Protein AF-A0A448X1C9-F1 (afdb_monomer_lite)

Foldseek 3Di:
DDPPPVPPCVLVVVVVVVCVVCVVVVDDPVVVVVVVVVSVCVNPVVCVVVVVVVVLVVVQVVCVVVVHHDPDSVVVVVVVVDPDDDDDDPPD

InterPro domains:
  IPR006544 P-type ATPase, subfamily V [PTHR45630] (14-92)
  IPR023298 P-type ATPase, transmembrane domain superfamily [SSF81665] (13-80)

pLDDT: mean 80.15, std 14.18, range [35.53, 94.19]

Radius of gyration: 22.38 Å; chains: 1; bounding box: 39×29×62 Å

Organism: NCBI:txid117903

Secondary structure (DSSP, 8-state):
-------TTHHHHHHHHHHHHHHHHT--HHHHHHHHHHHHHHHS-THHHHHHHHHHHHHHHHHHHTT---SSTHHHHHHTT-S--PPPSS--

Sequence (92 aa):
MIQIQPSESQPFVLFLAVVVIDGNHGYSISIMIKKSLDVLTIVIPPALPAVMTTSLFLAQIRLRRHGIFCINPSAINLAGTLDTVVFDKVST

Structure (mmCIF, N/CA/C/O backbone):
data_AF-A0A448X1C9-F1
#
_entry.id   AF-A0A448X1C9-F1
#
loop_
_atom_site.group_PDB
_atom_site.id
_atom_site.type_symbol
_atom_site.label_atom_id
_atom_site.label_alt_id
_atom_site.label_comp_id
_atom_site.label_asym_id
_atom_site.label_entity_id
_atom_site.label_seq_id
_atom_site.pdbx_PDB_ins_code
_atom_site.Cartn_x
_atom_site.Cartn_y
_atom_site.Cartn_z
_atom_site.occupancy
_atom_site.B_iso_or_equiv
_atom_site.auth_seq_id
_atom_site.auth_comp_id
_atom_site.auth_asym_id
_atom_site.auth_atom_id
_atom_site.pdbx_PDB_model_num
ATOM 1 N N . MET A 1 1 ? -17.588 -14.477 -25.111 1.00 37.28 1 MET A N 1
ATOM 2 C CA . MET A 1 1 ? -17.097 -13.949 -23.820 1.00 37.28 1 MET A CA 1
ATOM 3 C C . MET A 1 1 ? -15.614 -14.285 -23.713 1.00 37.28 1 MET A C 1
ATOM 5 O O . MET A 1 1 ? -15.256 -15.300 -23.135 1.00 37.28 1 MET A O 1
ATOM 9 N N . ILE A 1 2 ? -14.767 -13.511 -24.398 1.00 35.53 2 ILE A N 1
ATOM 10 C CA . ILE A 1 2 ? -13.318 -13.745 -24.448 1.00 35.53 2 ILE A CA 1
ATOM 11 C C . ILE A 1 2 ? -12.716 -13.081 -23.209 1.00 35.53 2 ILE A C 1
ATOM 13 O O . ILE A 1 2 ? -12.631 -11.860 -23.129 1.00 35.53 2 ILE A O 1
ATOM 17 N N . GLN A 1 3 ? -12.358 -13.899 -22.225 1.00 39.38 3 GLN A N 1
ATOM 18 C CA . GLN A 1 3 ? -11.514 -13.509 -21.102 1.00 39.38 3 GLN A CA 1
ATOM 19 C C . GLN A 1 3 ? -10.069 -13.400 -21.615 1.00 39.38 3 GLN A C 1
ATOM 21 O O . GLN A 1 3 ? -9.306 -14.357 -21.525 1.00 39.38 3 GLN A O 1
ATOM 26 N N . ILE A 1 4 ? -9.688 -12.253 -22.185 1.00 48.91 4 ILE A N 1
ATOM 27 C CA . ILE A 1 4 ? -8.273 -11.860 -22.195 1.00 48.91 4 ILE A CA 1
ATOM 28 C C . ILE A 1 4 ? -8.006 -11.339 -20.787 1.00 48.91 4 ILE A C 1
ATOM 30 O O . ILE A 1 4 ? -8.277 -10.186 -20.477 1.00 48.91 4 ILE A O 1
ATOM 34 N N . GLN A 1 5 ? -7.555 -12.233 -19.915 1.00 47.66 5 GLN A N 1
ATOM 35 C CA . GLN A 1 5 ? -6.819 -11.868 -18.713 1.00 47.66 5 GLN A CA 1
ATOM 36 C C . GLN A 1 5 ? -5.398 -11.540 -19.192 1.00 47.66 5 GLN A C 1
ATOM 38 O O . GLN A 1 5 ? -4.687 -12.473 -19.579 1.00 47.66 5 GLN A O 1
ATOM 43 N N . PRO A 1 6 ? -4.961 -10.266 -19.258 1.00 49.03 6 PRO A N 1
ATOM 44 C CA . PRO A 1 6 ? -3.567 -9.982 -19.529 1.00 49.03 6 PRO A CA 1
ATOM 45 C C . PRO A 1 6 ? -2.826 -10.309 -18.233 1.00 49.03 6 PRO A C 1
ATOM 47 O O . PRO A 1 6 ? -2.792 -9.521 -17.293 1.00 49.03 6 PRO A O 1
ATOM 50 N N . SER A 1 7 ? -2.324 -11.540 -18.178 1.00 50.25 7 SER A N 1
ATOM 51 C CA . SER A 1 7 ? -1.516 -12.093 -17.099 1.00 50.25 7 SER A CA 1
ATOM 52 C C . SER A 1 7 ? -0.414 -11.119 -16.681 1.00 50.25 7 SER A C 1
ATOM 54 O O . SER A 1 7 ? 0.116 -10.393 -17.525 1.00 50.25 7 SER A O 1
ATOM 56 N N . GLU A 1 8 ? -0.038 -11.157 -15.399 1.00 58.09 8 GLU A N 1
ATOM 57 C CA . GLU A 1 8 ? 1.010 -10.386 -14.688 1.00 58.09 8 GLU A CA 1
ATOM 58 C C . GLU A 1 8 ? 2.376 -10.219 -15.402 1.00 58.09 8 GLU A C 1
ATOM 60 O O . GLU A 1 8 ? 3.285 -9.569 -14.897 1.00 58.09 8 GLU A O 1
ATOM 65 N N . SER A 1 9 ? 2.545 -10.794 -16.589 1.00 55.75 9 SER A N 1
ATOM 66 C CA . SER A 1 9 ? 3.721 -10.773 -17.459 1.00 55.75 9 SER A CA 1
ATOM 67 C C . SER A 1 9 ? 3.796 -9.556 -18.398 1.00 55.75 9 SER A C 1
ATOM 69 O O . SER A 1 9 ? 4.831 -9.359 -19.035 1.00 55.75 9 SER A O 1
ATOM 71 N N . GLN A 1 10 ? 2.744 -8.728 -18.489 1.00 61.59 10 GLN A N 1
ATOM 72 C CA . GLN A 1 10 ? 2.736 -7.491 -19.295 1.00 61.59 10 GLN A CA 1
ATOM 73 C C . GLN A 1 10 ? 3.977 -6.588 -19.112 1.00 61.59 10 GLN A C 1
ATOM 75 O O . GLN A 1 10 ? 4.518 -6.142 -20.127 1.00 61.59 10 GLN A O 1
ATOM 80 N N . PRO A 1 11 ? 4.488 -6.332 -17.885 1.00 65.12 11 PRO A N 1
ATOM 81 C CA . PRO A 1 11 ? 5.632 -5.437 -17.707 1.00 65.12 11 PRO A CA 1
ATOM 82 C C . PRO A 1 11 ? 6.929 -6.005 -18.297 1.00 65.12 11 PRO A C 1
ATOM 84 O O . PRO A 1 11 ? 7.707 -5.270 -18.903 1.00 65.12 11 PRO A O 1
ATOM 87 N N . PHE A 1 12 ? 7.147 -7.318 -18.173 1.00 69.06 12 PHE A N 1
ATOM 88 C CA . PHE A 1 12 ? 8.350 -7.980 -18.681 1.00 69.06 12 PHE A CA 1
ATOM 89 C C . PHE A 1 12 ? 8.353 -8.065 -20.205 1.00 69.06 12 PHE A C 1
ATOM 91 O O . PHE A 1 12 ? 9.377 -7.799 -20.829 1.00 69.06 12 PHE A O 1
ATOM 98 N N . VAL A 1 13 ? 7.207 -8.387 -20.812 1.00 73.94 13 VAL A N 1
ATOM 99 C CA . VAL A 1 13 ? 7.067 -8.448 -22.276 1.00 73.94 13 VAL A CA 1
ATOM 100 C C . VAL A 1 13 ? 7.261 -7.063 -22.895 1.00 73.94 13 VAL A C 1
ATOM 102 O O . VAL A 1 13 ? 7.970 -6.935 -23.893 1.00 73.94 13 VAL A O 1
ATOM 105 N N . LEU A 1 14 ? 6.700 -6.019 -22.276 1.00 73.31 14 LEU A N 1
ATOM 106 C CA . LEU A 1 14 ? 6.873 -4.637 -22.722 1.00 73.31 14 LEU A CA 1
ATOM 107 C C . LEU A 1 14 ? 8.334 -4.181 -22.604 1.00 73.31 14 LEU A C 1
ATOM 109 O O . LEU A 1 14 ? 8.869 -3.591 -23.539 1.00 73.31 14 LEU A O 1
ATOM 113 N N . PHE A 1 15 ? 9.002 -4.507 -21.494 1.00 74.44 15 PHE A N 1
ATOM 114 C CA . PHE A 1 15 ? 10.420 -4.207 -21.299 1.00 74.44 15 PHE A CA 1
ATOM 115 C C . PHE A 1 15 ? 11.303 -4.882 -22.360 1.00 74.44 15 PHE A C 1
ATOM 117 O O . PHE A 1 15 ? 12.144 -4.229 -22.978 1.00 74.44 15 PHE A O 1
ATOM 124 N N . LEU A 1 16 ? 11.075 -6.172 -22.627 1.00 74.88 16 LEU A N 1
ATOM 125 C CA . LEU A 1 16 ? 11.842 -6.950 -23.606 1.00 74.88 16 LEU A CA 1
ATOM 126 C C . LEU A 1 16 ? 11.616 -6.431 -25.036 1.00 74.88 16 LEU A C 1
ATOM 128 O O . LEU A 1 16 ? 12.573 -6.270 -25.792 1.00 74.88 16 LEU A O 1
ATOM 132 N N . ALA A 1 17 ? 10.375 -6.079 -25.388 1.00 74.25 17 ALA A N 1
ATOM 133 C CA . ALA A 1 17 ? 10.047 -5.475 -26.678 1.00 74.25 17 ALA A CA 1
ATOM 134 C C . ALA A 1 17 ? 10.728 -4.109 -26.877 1.00 74.25 17 ALA A C 1
ATOM 136 O O . ALA A 1 17 ? 11.283 -3.856 -27.945 1.00 74.25 17 ALA A O 1
ATOM 137 N N . VAL A 1 18 ? 10.745 -3.244 -25.856 1.00 75.06 18 VAL A N 1
ATOM 138 C CA . VAL A 1 18 ? 11.402 -1.926 -25.931 1.00 75.06 18 VAL A CA 1
ATOM 139 C C . VAL A 1 18 ? 12.915 -2.064 -26.118 1.00 75.06 18 VAL A C 1
ATOM 141 O O . VAL A 1 18 ? 13.473 -1.389 -26.980 1.00 75.06 18 VAL A O 1
ATOM 144 N N . VAL A 1 19 ? 13.571 -2.977 -25.393 1.00 74.56 19 VAL A N 1
ATOM 145 C CA . VAL A 1 19 ? 15.021 -3.224 -25.522 1.00 74.56 19 VAL A CA 1
ATOM 146 C C . VAL A 1 19 ? 15.388 -3.750 -26.914 1.00 74.56 19 VAL A C 1
ATOM 148 O O . VAL A 1 19 ? 16.363 -3.288 -27.505 1.00 74.56 19 VAL A O 1
ATOM 151 N N . VAL A 1 20 ? 14.601 -4.679 -27.469 1.00 77.50 20 VAL A N 1
ATOM 152 C CA . VAL A 1 20 ? 14.839 -5.237 -28.814 1.00 77.50 20 VAL A CA 1
ATOM 153 C C . VAL A 1 20 ? 14.617 -4.187 -29.906 1.00 77.50 20 VAL A C 1
ATOM 155 O O . VAL A 1 20 ? 15.393 -4.115 -30.859 1.00 77.50 20 VAL A O 1
ATOM 158 N N . ILE A 1 21 ? 13.588 -3.345 -29.768 1.00 74.12 21 ILE A N 1
ATOM 159 C CA . ILE A 1 21 ? 13.315 -2.266 -30.723 1.00 74.12 21 ILE A CA 1
ATOM 160 C C . ILE A 1 21 ? 14.416 -1.205 -30.649 1.00 74.12 21 ILE A C 1
ATOM 162 O O . ILE A 1 21 ? 14.971 -0.851 -31.686 1.00 74.12 21 ILE A O 1
ATOM 166 N N . ASP A 1 22 ? 14.784 -0.721 -29.462 1.00 72.19 22 ASP A N 1
ATOM 167 C CA . ASP A 1 22 ? 15.794 0.337 -29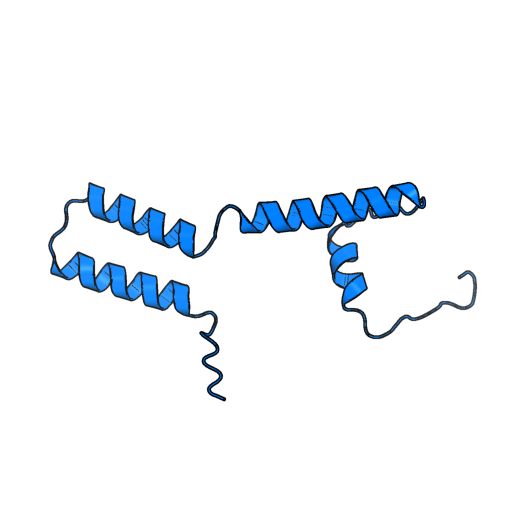.337 1.00 72.19 22 ASP A CA 1
ATOM 168 C C . ASP A 1 22 ? 17.203 -0.140 -29.731 1.00 72.19 22 ASP A C 1
ATOM 170 O O . ASP A 1 22 ? 17.962 0.632 -30.322 1.00 72.19 22 ASP A O 1
ATOM 174 N N . GLY A 1 23 ? 17.528 -1.419 -29.497 1.00 72.31 23 GLY A N 1
ATOM 175 C CA . GLY A 1 23 ? 18.792 -2.033 -29.918 1.00 72.31 23 GLY A CA 1
ATOM 176 C C . GLY A 1 23 ? 18.970 -2.109 -31.438 1.00 72.31 23 GLY A C 1
ATOM 177 O O . GLY A 1 23 ? 20.089 -1.972 -31.926 1.00 72.31 23 GLY A O 1
ATOM 178 N N . ASN A 1 24 ? 17.879 -2.249 -32.197 1.00 72.50 24 ASN A N 1
ATOM 179 C CA . ASN A 1 24 ? 17.920 -2.267 -33.665 1.00 72.50 24 ASN A CA 1
ATOM 180 C C . ASN A 1 24 ? 17.971 -0.869 -34.309 1.00 72.50 24 ASN A C 1
ATOM 182 O O . ASN A 1 24 ? 18.270 -0.764 -35.495 1.00 72.50 24 ASN A O 1
ATOM 186 N N . HIS A 1 25 ? 17.690 0.202 -33.558 1.00 70.12 25 HIS A N 1
ATOM 187 C CA . HIS A 1 25 ? 17.532 1.556 -34.109 1.00 70.12 25 HIS A CA 1
ATOM 188 C C . HIS A 1 25 ? 18.682 2.524 -33.774 1.00 70.12 25 HIS A C 1
ATOM 190 O O . HIS A 1 25 ? 18.660 3.664 -34.235 1.00 70.12 25 HIS A O 1
ATOM 196 N N . GLY A 1 26 ? 19.697 2.102 -33.006 1.00 71.19 26 GLY A N 1
ATOM 197 C CA . GLY A 1 26 ? 20.900 2.911 -32.756 1.00 71.19 26 GLY A CA 1
ATOM 198 C C . GLY A 1 26 ? 20.623 4.255 -32.062 1.00 71.19 26 GLY A C 1
ATOM 199 O O . GLY A 1 26 ? 21.206 5.275 -32.427 1.00 71.19 26 GLY A O 1
ATOM 200 N N . TYR A 1 27 ? 19.701 4.284 -31.093 1.00 74.00 27 TYR A N 1
ATOM 201 C CA . TYR A 1 27 ? 19.301 5.517 -30.408 1.00 74.00 27 TYR A CA 1
ATOM 20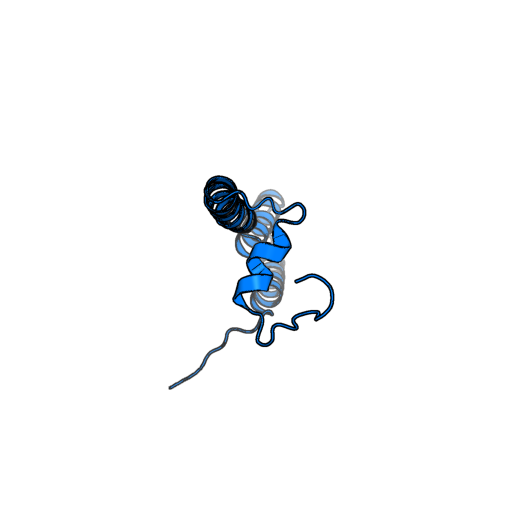2 C C . TYR A 1 27 ? 20.384 6.081 -29.475 1.00 74.00 27 TYR A C 1
ATOM 204 O O . TYR A 1 27 ? 21.144 5.360 -28.835 1.00 74.00 27 TYR A O 1
ATOM 212 N N . SER A 1 28 ? 20.404 7.411 -29.348 1.00 80.94 28 SER A N 1
ATOM 213 C CA . SER A 1 28 ? 21.280 8.126 -28.415 1.00 80.94 28 SER A CA 1
ATOM 214 C C . SER A 1 28 ? 20.946 7.793 -26.950 1.00 80.94 28 SER A C 1
ATOM 216 O O . SER A 1 28 ? 19.769 7.666 -26.596 1.00 80.94 28 SER A O 1
ATOM 218 N N . ILE A 1 29 ? 21.966 7.713 -26.080 1.00 79.19 29 ILE A N 1
ATOM 219 C CA . ILE A 1 29 ? 21.851 7.325 -24.654 1.00 79.19 29 ILE A CA 1
ATOM 220 C C . ILE A 1 29 ? 20.726 8.078 -23.921 1.00 79.19 29 ILE A C 1
ATOM 222 O O . ILE A 1 29 ? 20.006 7.501 -23.107 1.00 79.19 29 ILE A O 1
ATOM 226 N N . SER A 1 30 ? 20.527 9.362 -24.227 1.00 83.94 30 SER A N 1
ATOM 227 C CA . SER A 1 30 ? 19.511 10.201 -23.578 1.00 83.94 30 SER A CA 1
ATOM 228 C C . SER A 1 30 ? 18.077 9.716 -23.825 1.00 83.94 30 SER A C 1
ATOM 230 O O . SER A 1 30 ? 17.204 9.916 -22.982 1.00 83.94 30 SER A O 1
ATOM 232 N N . ILE A 1 31 ? 17.824 9.100 -24.981 1.00 83.06 31 ILE A N 1
ATOM 233 C CA . ILE A 1 31 ? 16.507 8.585 -25.377 1.00 83.06 31 ILE A CA 1
ATOM 234 C C . ILE A 1 31 ? 16.254 7.242 -24.689 1.00 83.06 31 ILE A C 1
ATOM 236 O O . ILE A 1 31 ? 15.166 7.041 -24.150 1.00 83.06 31 ILE A O 1
ATOM 240 N N . MET A 1 32 ? 17.275 6.380 -24.615 1.00 79.06 32 MET A N 1
ATOM 241 C CA . MET A 1 32 ? 17.202 5.113 -23.876 1.00 79.06 32 MET A CA 1
ATOM 242 C C . MET A 1 32 ? 16.846 5.334 -22.403 1.00 79.06 32 MET A C 1
ATOM 244 O O . MET A 1 32 ? 15.950 4.674 -21.881 1.00 79.06 32 MET A O 1
ATOM 248 N N . ILE A 1 33 ? 17.494 6.299 -21.741 1.00 84.12 33 ILE A N 1
ATOM 249 C CA . ILE A 1 33 ? 17.221 6.600 -20.327 1.00 84.12 33 ILE A CA 1
ATOM 250 C C . ILE A 1 33 ? 15.765 7.047 -20.142 1.00 84.12 33 ILE A C 1
ATOM 252 O O . ILE A 1 33 ? 15.067 6.522 -19.277 1.00 84.12 33 ILE A O 1
ATOM 256 N N . LYS A 1 34 ? 15.268 7.963 -20.982 1.00 85.62 34 LYS A N 1
ATOM 257 C CA . LYS A 1 34 ? 13.880 8.447 -20.891 1.00 85.62 34 LYS A CA 1
ATOM 258 C C . LYS A 1 34 ? 12.858 7.330 -21.111 1.00 85.62 34 LYS A C 1
ATOM 260 O O . LYS A 1 34 ? 11.919 7.225 -20.331 1.00 85.62 34 LYS A O 1
ATOM 265 N N . LYS A 1 35 ? 13.066 6.473 -22.115 1.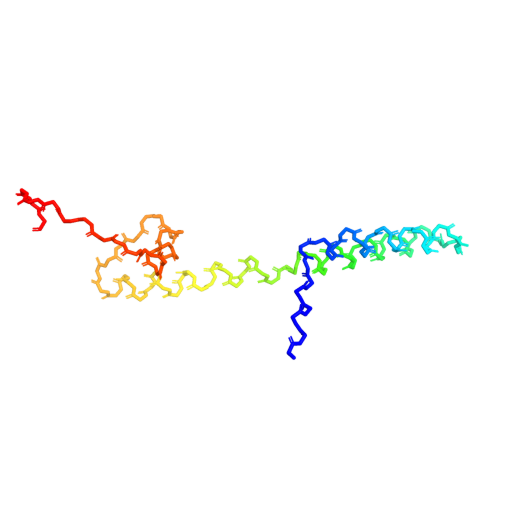00 80.38 35 LYS A N 1
ATOM 266 C CA . LYS A 1 35 ? 12.195 5.315 -22.367 1.00 80.38 35 LYS A CA 1
ATOM 267 C C . LYS A 1 35 ? 12.209 4.308 -21.220 1.00 80.38 35 LYS A C 1
ATOM 269 O O . LYS A 1 35 ? 11.154 3.823 -20.831 1.00 80.38 35 LYS A O 1
ATOM 274 N N . SER A 1 36 ? 13.380 4.017 -20.652 1.00 78.56 36 SER A N 1
ATOM 275 C CA . SER A 1 36 ? 13.476 3.099 -19.509 1.00 78.56 36 SER A CA 1
ATOM 276 C C . SER A 1 36 ? 12.724 3.610 -18.275 1.00 78.56 36 SER A C 1
ATOM 278 O O . SER A 1 36 ? 12.089 2.823 -17.574 1.00 78.56 36 SER A O 1
ATOM 280 N N . LEU A 1 37 ? 12.740 4.926 -18.042 1.00 82.38 37 LEU A N 1
ATOM 281 C CA . LEU A 1 37 ? 12.032 5.548 -16.927 1.00 82.38 37 LEU A CA 1
ATOM 282 C C . LEU A 1 37 ? 10.509 5.527 -17.128 1.00 82.38 37 LEU A C 1
ATOM 284 O O . LEU A 1 37 ? 9.782 5.250 -16.179 1.00 82.38 37 LEU A O 1
ATOM 288 N N . ASP A 1 38 ? 10.044 5.764 -18.356 1.00 82.62 38 ASP A N 1
ATOM 289 C CA . ASP A 1 38 ? 8.620 5.734 -18.713 1.00 82.62 38 ASP A CA 1
ATOM 290 C C . ASP A 1 38 ? 8.009 4.337 -18.505 1.00 82.62 38 ASP A C 1
ATOM 292 O O . ASP A 1 38 ? 6.970 4.183 -17.858 1.00 82.62 38 ASP A O 1
ATOM 296 N N . VAL A 1 39 ? 8.722 3.287 -18.933 1.00 81.19 39 VAL A N 1
ATOM 297 C CA . VAL A 1 39 ? 8.328 1.893 -18.669 1.00 81.19 39 VAL A CA 1
ATOM 298 C C . VAL A 1 39 ? 8.214 1.638 -17.164 1.00 81.19 39 VAL A C 1
ATOM 300 O O . VAL A 1 39 ? 7.217 1.075 -16.718 1.00 81.19 39 VAL A O 1
ATOM 303 N N . LEU A 1 40 ? 9.175 2.097 -16.357 1.00 80.25 40 LEU A N 1
ATOM 304 C CA . LEU A 1 40 ? 9.147 1.906 -14.903 1.00 80.25 40 LEU A CA 1
ATOM 305 C C . LEU A 1 40 ? 7.931 2.583 -14.249 1.00 80.25 40 LEU A C 1
ATOM 307 O O . LEU A 1 40 ? 7.295 1.983 -13.380 1.00 80.25 40 LEU A O 1
ATOM 311 N N . THR A 1 41 ? 7.558 3.785 -14.700 1.00 83.56 41 THR A N 1
ATOM 312 C CA . THR A 1 41 ? 6.360 4.489 -14.213 1.00 83.56 41 THR A CA 1
ATOM 313 C C . THR A 1 41 ? 5.043 3.849 -14.643 1.00 83.56 41 THR A C 1
ATOM 315 O O . THR A 1 41 ? 4.037 4.040 -13.965 1.00 83.56 41 THR A O 1
ATOM 318 N N . ILE A 1 42 ? 5.028 3.070 -15.727 1.00 80.75 42 ILE A N 1
ATOM 319 C CA . ILE A 1 42 ? 3.853 2.290 -16.140 1.00 80.75 42 ILE A CA 1
ATOM 320 C C . ILE A 1 42 ? 3.702 1.038 -15.270 1.00 80.75 42 ILE A C 1
ATOM 322 O O . ILE A 1 42 ? 2.592 0.716 -14.853 1.00 80.75 42 ILE A O 1
ATOM 326 N N . VAL A 1 43 ? 4.804 0.330 -14.991 1.00 80.88 43 VAL A N 1
ATOM 327 C CA . VAL A 1 43 ? 4.781 -0.907 -14.184 1.00 80.88 43 VAL A CA 1
ATOM 328 C C . VAL A 1 43 ? 4.411 -0.621 -12.736 1.00 80.88 43 VAL A C 1
ATOM 330 O O . VAL A 1 43 ? 3.610 -1.337 -12.139 1.00 80.88 43 VAL A O 1
ATOM 333 N N . ILE A 1 44 ? 5.001 0.425 -12.168 1.00 84.38 44 ILE A N 1
ATOM 334 C CA . ILE A 1 44 ? 4.728 0.860 -10.806 1.00 84.38 44 ILE A CA 1
ATOM 335 C C . ILE A 1 44 ? 4.178 2.274 -10.929 1.00 84.38 44 ILE A C 1
ATOM 337 O O . ILE A 1 44 ? 4.939 3.235 -10.789 1.00 84.38 44 ILE A O 1
ATOM 341 N N . PRO A 1 45 ? 2.874 2.434 -11.221 1.00 79.88 45 PRO A N 1
ATOM 342 C CA . PRO A 1 45 ? 2.290 3.757 -11.220 1.00 79.88 45 PRO A CA 1
ATOM 343 C C . PRO A 1 45 ? 2.552 4.367 -9.840 1.00 79.88 45 PRO A C 1
ATOM 345 O O . PRO A 1 45 ? 2.113 3.798 -8.837 1.00 79.88 45 PRO A O 1
ATOM 348 N N . PRO A 1 46 ? 3.259 5.508 -9.737 1.00 79.62 46 PRO A N 1
ATOM 349 C CA . PRO A 1 46 ? 3.652 6.075 -8.444 1.00 79.62 46 PRO A CA 1
ATOM 350 C C . PRO A 1 46 ? 2.437 6.469 -7.585 1.00 79.62 46 PRO A C 1
ATOM 352 O O . PRO A 1 46 ? 2.544 6.607 -6.369 1.00 79.62 46 PRO A O 1
ATOM 355 N N . ALA A 1 47 ? 1.259 6.595 -8.203 1.00 87.38 47 ALA A N 1
ATOM 356 C CA . ALA A 1 47 ? -0.017 6.810 -7.531 1.00 87.38 47 ALA A CA 1
ATOM 357 C C . ALA A 1 47 ? -0.564 5.558 -6.816 1.00 87.38 47 ALA A C 1
ATOM 359 O O . ALA A 1 47 ? -1.335 5.689 -5.871 1.00 87.38 47 ALA A O 1
ATOM 360 N N . LEU A 1 48 ? -0.175 4.348 -7.224 1.00 85.75 48 LEU A N 1
ATOM 361 C CA . LEU A 1 48 ? -0.703 3.093 -6.683 1.00 85.75 48 LEU A CA 1
ATOM 362 C C . LEU A 1 48 ? -0.438 2.920 -5.172 1.00 85.75 48 LEU A C 1
ATOM 364 O O . LEU A 1 48 ? -1.407 2.731 -4.428 1.00 85.75 48 LEU A O 1
ATOM 368 N N . PRO A 1 49 ? 0.807 3.057 -4.662 1.00 87.88 49 PRO A N 1
ATOM 369 C CA . PRO A 1 49 ? 1.052 2.981 -3.219 1.00 87.88 49 PRO A CA 1
ATOM 370 C C . PRO A 1 49 ? 0.406 4.147 -2.451 1.00 87.88 49 PRO A C 1
ATOM 372 O O . PRO A 1 49 ? -0.035 3.983 -1.309 1.00 87.88 49 PRO A O 1
ATOM 375 N N . ALA A 1 50 ? 0.290 5.322 -3.077 1.00 90.31 50 ALA A N 1
ATOM 376 C CA . ALA A 1 50 ? -0.370 6.476 -2.472 1.00 90.31 50 ALA A CA 1
ATOM 377 C C . ALA A 1 50 ? -1.879 6.232 -2.280 1.00 90.31 50 ALA A C 1
ATOM 379 O O . ALA A 1 50 ? -2.437 6.529 -1.224 1.00 90.31 50 ALA A O 1
ATOM 380 N N . VAL A 1 51 ? -2.551 5.624 -3.259 1.00 93.19 51 VAL A N 1
ATOM 381 C CA . VAL A 1 51 ? -3.978 5.282 -3.159 1.00 93.19 51 VAL A CA 1
ATOM 382 C C . VAL A 1 51 ? -4.219 4.230 -2.076 1.00 93.19 51 VAL A C 1
ATOM 384 O O . VAL A 1 51 ? -5.128 4.403 -1.261 1.00 93.19 51 VAL A O 1
ATOM 387 N N . MET A 1 52 ? -3.388 3.183 -2.002 1.00 91.25 52 MET A N 1
ATOM 388 C CA . MET A 1 52 ? -3.523 2.146 -0.968 1.00 91.25 52 MET A CA 1
ATOM 389 C C . MET A 1 52 ? -3.439 2.740 0.441 1.00 91.25 52 MET A C 1
ATOM 391 O O . MET A 1 52 ? -4.321 2.505 1.267 1.00 91.25 52 MET A O 1
ATOM 395 N N . THR A 1 53 ? -2.434 3.574 0.706 1.00 92.75 53 THR A N 1
ATOM 396 C CA . THR A 1 53 ? -2.272 4.215 2.021 1.00 92.75 53 THR A CA 1
ATOM 397 C C . THR A 1 53 ? -3.425 5.162 2.357 1.00 92.75 53 THR A C 1
ATOM 399 O O . THR A 1 53 ? -3.944 5.126 3.473 1.00 92.75 53 THR A O 1
ATOM 402 N N . THR A 1 54 ? -3.896 5.950 1.388 1.00 94.00 54 THR A N 1
ATOM 403 C CA . THR A 1 54 ? -5.019 6.884 1.585 1.00 94.00 54 THR A CA 1
ATOM 404 C C . THR A 1 54 ? -6.330 6.148 1.875 1.00 94.00 54 THR A C 1
ATOM 406 O O . THR A 1 54 ? -7.080 6.545 2.772 1.00 94.00 54 THR A O 1
ATOM 409 N N . SER A 1 55 ? -6.594 5.046 1.162 1.00 92.75 55 SER A N 1
ATOM 410 C CA . SER A 1 55 ? -7.787 4.212 1.374 1.00 92.75 55 SER A CA 1
ATOM 411 C C . SER A 1 55 ? -7.854 3.668 2.805 1.00 92.75 55 SER A C 1
ATOM 413 O O . SER A 1 55 ? -8.902 3.696 3.455 1.00 92.75 55 SER A O 1
ATOM 415 N N . LEU A 1 56 ? -6.696 3.276 3.330 1.00 93.56 56 LEU A N 1
ATOM 416 C CA . LEU A 1 56 ? -6.544 2.710 4.654 1.00 93.56 56 LEU A CA 1
ATOM 417 C C . LEU A 1 56 ? -6.615 3.769 5.761 1.00 93.56 56 LEU A C 1
ATOM 419 O O . LEU A 1 56 ? -7.276 3.573 6.781 1.00 93.56 56 LEU A O 1
ATOM 423 N N . PHE A 1 57 ? -6.008 4.931 5.531 1.00 93.75 57 PHE A N 1
ATOM 424 C CA . PHE A 1 57 ? -6.065 6.071 6.443 1.00 93.75 57 PHE A CA 1
ATOM 425 C C . PHE A 1 57 ? -7.503 6.558 6.675 1.00 93.75 57 PHE A C 1
ATOM 427 O O . PHE A 1 57 ? -7.906 6.817 7.812 1.00 93.75 57 PHE A O 1
ATOM 434 N N . LEU A 1 58 ? -8.319 6.618 5.618 1.00 93.62 58 LEU A N 1
ATOM 435 C CA . LEU A 1 58 ? -9.731 6.983 5.735 1.00 93.62 58 LEU A CA 1
ATOM 436 C C . LEU A 1 58 ? -10.523 5.962 6.567 1.00 93.62 58 LEU A C 1
ATOM 438 O O . LEU A 1 58 ? -11.345 6.351 7.402 1.00 93.62 58 LEU A O 1
ATOM 442 N N . ALA A 1 59 ? -10.272 4.665 6.368 1.00 93.25 59 ALA A N 1
ATOM 443 C CA . ALA A 1 59 ? -10.894 3.604 7.158 1.00 93.25 59 ALA A CA 1
ATOM 444 C C . ALA A 1 59 ? -10.490 3.693 8.640 1.00 93.25 59 ALA A C 1
ATOM 446 O O . ALA A 1 59 ? -11.351 3.638 9.519 1.00 93.25 59 ALA A O 1
ATOM 447 N N . GLN A 1 60 ? -9.210 3.948 8.920 1.00 93.62 60 GLN A N 1
ATOM 448 C CA . GLN A 1 60 ? -8.691 4.148 10.273 1.00 93.62 60 GLN A CA 1
ATOM 449 C C . GLN A 1 60 ? -9.367 5.328 10.987 1.00 93.62 60 GLN A C 1
ATOM 451 O O . GLN A 1 60 ? -9.762 5.201 12.144 1.00 93.62 60 GLN A O 1
ATOM 456 N N . ILE A 1 61 ? -9.555 6.469 10.313 1.00 94.12 61 ILE A N 1
ATOM 457 C CA . ILE A 1 61 ? -10.257 7.630 10.892 1.00 94.12 61 ILE A CA 1
ATOM 458 C C . ILE A 1 61 ? -11.710 7.281 11.226 1.00 94.12 61 ILE A C 1
ATOM 460 O O . ILE A 1 61 ? -12.214 7.659 12.287 1.00 94.12 61 ILE A O 1
ATOM 464 N N . ARG A 1 62 ? -12.393 6.551 10.338 1.00 94.12 62 ARG A N 1
ATOM 465 C CA . ARG A 1 62 ? -13.779 6.114 10.562 1.00 94.12 62 ARG A CA 1
ATOM 466 C C . ARG A 1 62 ? -13.885 5.165 11.7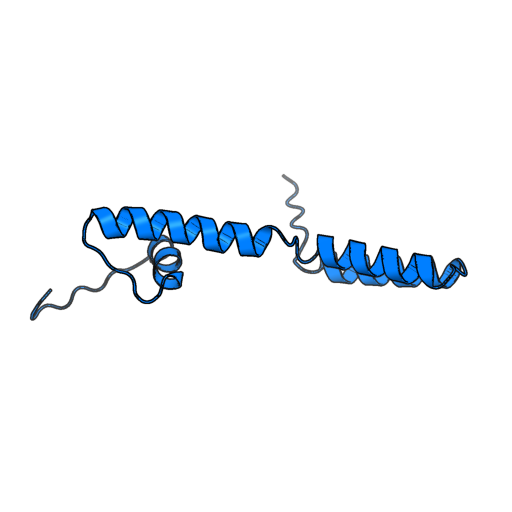54 1.00 94.12 62 ARG A C 1
ATOM 468 O O . ARG A 1 62 ? -14.757 5.374 12.592 1.00 94.12 62 ARG A O 1
ATOM 475 N N . LEU A 1 63 ? -12.985 4.190 11.874 1.00 93.69 63 LEU A N 1
ATOM 476 C CA . LEU A 1 63 ? -12.929 3.264 13.013 1.00 93.69 63 LEU A CA 1
ATOM 477 C C . LEU A 1 63 ? -12.578 3.984 14.320 1.00 93.69 63 LEU A C 1
ATOM 479 O O . LEU A 1 63 ? -13.220 3.752 15.343 1.00 93.69 63 LEU A O 1
ATOM 483 N N . ARG A 1 64 ? -11.661 4.956 14.267 1.00 93.38 64 ARG A N 1
ATOM 484 C CA . ARG A 1 64 ? -11.285 5.778 15.424 1.00 93.38 64 ARG A CA 1
ATOM 485 C C . ARG A 1 64 ? -12.463 6.571 15.985 1.00 93.38 64 ARG A C 1
ATOM 487 O O . ARG A 1 64 ? -12.586 6.689 17.199 1.00 93.38 64 ARG A O 1
ATOM 494 N N . ARG A 1 65 ? -13.357 7.081 15.127 1.00 94.19 65 ARG A N 1
ATOM 495 C CA . ARG A 1 65 ? -14.604 7.738 15.573 1.00 94.19 65 ARG A CA 1
ATOM 496 C C . ARG A 1 65 ? -15.545 6.792 16.324 1.00 94.19 65 ARG A C 1
ATOM 498 O O . ARG A 1 65 ? -16.331 7.2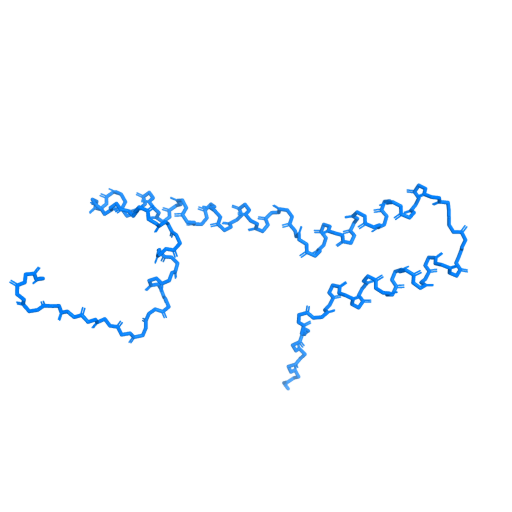70 17.129 1.00 94.19 65 ARG A O 1
ATOM 505 N N . HIS A 1 66 ? -15.442 5.488 16.082 1.00 92.06 66 HIS A N 1
ATOM 506 C CA . HIS A 1 66 ? -16.187 4.446 16.791 1.00 92.06 66 HIS A CA 1
ATOM 507 C C . HIS A 1 66 ? -15.402 3.865 17.984 1.00 92.06 66 HIS A C 1
ATOM 509 O O . HIS A 1 66 ? -15.820 2.868 18.559 1.00 92.06 66 HIS A O 1
ATOM 515 N N . GLY A 1 67 ? -14.262 4.463 18.359 1.00 92.19 67 GLY A N 1
ATOM 516 C CA . GLY A 1 67 ? -13.432 4.007 19.479 1.00 92.19 67 GLY A CA 1
ATOM 517 C C . GLY A 1 67 ? -12.543 2.796 19.175 1.00 92.19 67 GLY A C 1
ATOM 518 O O . GLY A 1 67 ? -11.889 2.289 20.082 1.00 92.19 67 GLY A O 1
ATOM 519 N N . ILE A 1 68 ? -12.479 2.341 17.919 1.00 90.06 68 ILE A N 1
ATOM 520 C CA . ILE A 1 68 ? -11.675 1.186 17.504 1.00 90.06 68 ILE A CA 1
ATOM 521 C C . ILE A 1 68 ? -10.327 1.681 16.969 1.00 90.06 68 ILE A C 1
ATOM 523 O O . ILE A 1 68 ? -10.262 2.407 15.975 1.00 90.06 68 ILE A O 1
ATOM 527 N N . PHE A 1 69 ? -9.240 1.279 17.628 1.00 90.12 69 PHE A N 1
ATOM 528 C CA . PHE A 1 69 ? -7.874 1.650 17.261 1.00 90.12 69 PHE A CA 1
ATOM 529 C C . PHE A 1 69 ? -7.132 0.454 16.663 1.00 90.12 69 PHE A C 1
ATOM 531 O O . PHE A 1 69 ? -6.825 -0.513 17.355 1.00 90.12 69 PHE A O 1
ATOM 538 N N . CYS A 1 70 ? -6.805 0.533 15.374 1.00 86.88 70 CYS A N 1
ATOM 539 C CA . CYS A 1 70 ? -6.009 -0.486 14.695 1.00 86.88 70 CYS A CA 1
ATOM 540 C C . CYS A 1 70 ? -4.518 -0.128 14.769 1.00 86.88 70 CYS A C 1
ATOM 542 O O . CYS A 1 70 ? -4.094 0.884 14.215 1.00 86.88 70 CYS A O 1
ATOM 544 N N . ILE A 1 71 ? -3.714 -0.959 15.436 1.00 89.69 71 ILE A N 1
ATOM 545 C CA . ILE A 1 71 ? -2.246 -0.801 15.483 1.00 89.69 71 ILE A CA 1
ATOM 546 C C . ILE A 1 71 ? -1.625 -1.225 14.147 1.00 89.69 71 ILE A C 1
ATOM 548 O O . ILE A 1 71 ? -0.707 -0.582 13.648 1.00 89.69 71 ILE A O 1
ATOM 552 N N . ASN A 1 72 ? -2.164 -2.294 13.554 1.00 90.12 72 ASN A N 1
ATOM 553 C CA . ASN A 1 72 ? -1.790 -2.762 12.229 1.00 90.12 72 ASN A CA 1
ATOM 554 C C . ASN A 1 72 ? -2.856 -2.328 11.212 1.00 90.12 72 ASN A C 1
ATOM 556 O O . ASN A 1 72 ? -3.936 -2.924 11.181 1.00 90.12 72 ASN A O 1
ATOM 560 N N . PRO A 1 73 ? -2.585 -1.320 10.372 1.00 86.69 73 PRO A N 1
ATOM 561 C CA . PRO A 1 73 ? -3.578 -0.830 9.433 1.00 86.69 73 PRO A CA 1
ATOM 562 C C . PRO A 1 73 ? -3.816 -1.868 8.310 1.00 86.69 73 PRO A C 1
ATOM 564 O O . PRO A 1 73 ? -4.945 -2.045 7.867 1.00 86.69 73 PRO A O 1
ATOM 567 N N . SER A 1 74 ? -2.831 -2.689 7.927 1.00 87.81 74 SER A N 1
ATOM 568 C CA . SER A 1 74 ? -3.030 -3.753 6.923 1.00 87.81 74 SER A CA 1
ATOM 569 C C . SER A 1 74 ? -4.095 -4.787 7.325 1.00 87.81 74 SER A C 1
ATOM 571 O O . SER A 1 74 ? -4.724 -5.390 6.457 1.00 87.81 74 SER A O 1
ATOM 573 N N . ALA A 1 75 ? -4.353 -4.958 8.627 1.00 88.56 75 ALA A N 1
ATOM 574 C CA . ALA A 1 75 ? -5.412 -5.836 9.126 1.00 88.56 75 ALA A CA 1
ATOM 575 C C . ALA A 1 75 ? -6.824 -5.333 8.775 1.00 88.56 75 ALA A C 1
ATOM 577 O O . ALA A 1 75 ? -7.730 -6.145 8.613 1.00 88.56 75 ALA A O 1
ATOM 578 N N . ILE A 1 76 ? -7.011 -4.018 8.597 1.00 91.88 76 ILE A N 1
ATOM 579 C CA . ILE A 1 76 ? -8.294 -3.437 8.165 1.00 91.88 76 ILE A CA 1
ATOM 580 C C . ILE A 1 76 ? -8.657 -3.942 6.762 1.00 91.88 76 ILE A C 1
ATOM 582 O O . ILE A 1 76 ? -9.822 -4.213 6.491 1.00 91.88 76 ILE A O 1
ATOM 586 N N . ASN A 1 77 ? -7.663 -4.107 5.883 1.00 89.94 77 ASN A N 1
ATOM 587 C CA . ASN A 1 77 ? -7.885 -4.632 4.538 1.00 89.94 77 ASN A CA 1
ATOM 588 C C . ASN A 1 77 ? -8.215 -6.135 4.559 1.00 89.94 77 ASN A C 1
ATOM 590 O O . ASN A 1 77 ? -9.116 -6.578 3.856 1.00 89.94 77 ASN A O 1
ATOM 594 N N . LEU A 1 78 ? -7.528 -6.907 5.411 1.00 89.56 78 LEU A N 1
ATOM 595 C CA . LEU A 1 78 ? -7.781 -8.343 5.570 1.00 89.56 78 LEU A CA 1
ATOM 596 C C . LEU A 1 78 ? -9.169 -8.626 6.157 1.00 89.56 78 LEU A C 1
ATOM 598 O O . LEU A 1 78 ? -9.810 -9.591 5.762 1.00 89.56 78 LEU A O 1
ATOM 602 N N . ALA A 1 79 ? -9.657 -7.777 7.067 1.00 87.38 79 ALA A N 1
ATOM 603 C CA . ALA A 1 79 ? -10.959 -7.951 7.709 1.00 87.38 79 ALA A CA 1
ATOM 604 C C . ALA A 1 79 ? -12.135 -8.006 6.713 1.00 87.38 79 ALA A C 1
ATOM 606 O O . ALA A 1 79 ? -13.146 -8.634 7.010 1.00 87.38 79 ALA A O 1
ATOM 607 N N . GLY A 1 80 ? -12.003 -7.384 5.535 1.00 87.75 80 GLY A N 1
ATOM 608 C CA . GLY A 1 80 ? -13.011 -7.441 4.470 1.00 87.75 80 GLY A CA 1
ATOM 609 C C . GLY A 1 80 ? -12.995 -8.729 3.641 1.00 87.75 80 GLY A C 1
ATOM 610 O O . GLY A 1 80 ? -13.935 -8.969 2.891 1.00 87.75 80 GLY A O 1
ATOM 611 N N . THR A 1 81 ? -11.950 -9.549 3.768 1.00 93.44 81 THR A N 1
ATOM 612 C CA . THR A 1 81 ? -11.767 -10.804 3.020 1.00 93.44 81 THR A CA 1
ATOM 613 C C . THR A 1 81 ? -11.809 -12.042 3.921 1.00 93.44 81 THR A C 1
ATOM 615 O O . THR A 1 81 ? -11.398 -13.114 3.493 1.00 93.44 81 THR A O 1
ATOM 618 N N . LEU A 1 82 ? -12.214 -11.908 5.189 1.00 92.44 82 LEU A N 1
ATOM 619 C CA . LEU A 1 82 ? -12.328 -13.042 6.110 1.00 92.44 82 LEU A CA 1
ATOM 620 C C . LEU A 1 82 ? -13.634 -13.808 5.872 1.00 92.44 82 LEU A C 1
ATOM 622 O O . LEU A 1 82 ? -14.713 -13.229 5.957 1.00 92.44 82 LEU A O 1
ATOM 626 N N . ASP A 1 83 ? -13.530 -15.123 5.677 1.00 94.12 83 ASP A N 1
ATOM 627 C CA . ASP A 1 83 ? -14.684 -16.016 5.491 1.00 94.12 83 ASP A CA 1
ATOM 628 C C . ASP A 1 83 ? -15.186 -16.657 6.800 1.00 94.12 83 ASP A C 1
ATOM 630 O O . ASP A 1 83 ? -16.257 -17.262 6.843 1.00 94.12 83 ASP A O 1
ATOM 634 N N . THR A 1 84 ? -14.418 -16.587 7.892 1.00 92.44 84 THR A N 1
ATOM 635 C CA . THR A 1 84 ? -14.787 -17.194 9.183 1.00 92.44 84 THR A CA 1
ATOM 636 C C . THR A 1 84 ? -14.289 -16.348 10.347 1.00 92.44 84 THR A C 1
ATOM 638 O O . THR A 1 84 ? -13.168 -15.843 10.332 1.00 92.44 84 THR A O 1
ATOM 641 N N . VAL A 1 85 ? -15.123 -16.226 11.380 1.00 91.12 85 VAL A N 1
ATOM 642 C CA . VAL A 1 85 ? -14.806 -15.535 12.634 1.00 91.12 85 VAL A CA 1
ATOM 643 C C . VAL A 1 85 ? -14.952 -16.536 13.775 1.00 91.12 85 VAL A C 1
ATOM 645 O O . VAL A 1 85 ? -15.997 -17.169 13.916 1.00 91.12 85 VAL A O 1
ATOM 648 N N . VAL A 1 86 ? -13.896 -16.698 14.573 1.00 90.25 86 VAL A N 1
ATOM 649 C CA . VAL A 1 86 ? -13.892 -17.573 15.753 1.00 90.25 86 VAL A CA 1
ATOM 650 C C . VAL A 1 86 ? -14.065 -16.705 16.992 1.00 90.25 86 VAL A C 1
ATOM 652 O O . VAL A 1 86 ? -13.309 -15.758 17.192 1.00 90.25 86 VAL A O 1
ATOM 655 N N . PHE A 1 87 ? -15.056 -17.034 17.816 1.00 90.38 87 PHE A N 1
ATOM 656 C CA . PHE A 1 87 ? -15.309 -16.367 19.091 1.00 90.38 87 PHE A CA 1
ATOM 657 C C . PHE A 1 87 ? -14.749 -17.215 20.233 1.00 90.38 87 PHE A C 1
ATOM 659 O O . PHE A 1 87 ? -15.002 -18.421 20.281 1.00 90.38 87 PHE A O 1
ATOM 666 N N . ASP A 1 88 ? -14.002 -16.597 21.148 1.00 93.69 88 ASP A N 1
ATOM 667 C CA . ASP A 1 88 ? -13.537 -17.266 22.363 1.00 93.69 88 ASP A CA 1
ATOM 668 C C . ASP A 1 88 ? -14.615 -17.204 23.462 1.00 93.69 88 ASP A C 1
ATOM 670 O O . ASP A 1 88 ? -15.380 -16.248 23.570 1.00 93.69 88 ASP A O 1
ATOM 674 N N . LYS A 1 89 ? -14.729 -18.248 24.281 1.00 79.25 89 LYS A N 1
ATOM 675 C CA . LYS A 1 89 ? -15.855 -18.414 25.215 1.00 79.25 89 LYS A CA 1
ATOM 676 C C . LYS A 1 89 ? -15.639 -17.707 26.557 1.00 79.25 89 LYS A C 1
ATOM 678 O O . LYS A 1 89 ? -16.613 -17.404 27.240 1.00 79.25 89 LYS A O 1
ATOM 683 N N . VAL A 1 90 ? -14.395 -17.511 26.993 1.00 76.31 90 VAL A N 1
ATOM 684 C CA . VAL A 1 90 ? -14.118 -17.161 28.401 1.00 76.31 90 VAL A CA 1
ATOM 685 C C . VAL A 1 90 ? -14.178 -15.651 28.655 1.00 76.31 90 VAL A C 1
ATOM 687 O O . VAL A 1 90 ? -14.504 -15.239 29.767 1.00 76.31 90 VAL A O 1
ATOM 690 N N . SER A 1 91 ? -13.936 -14.826 27.635 1.00 62.50 91 SER A N 1
ATOM 691 C CA . SER A 1 91 ? -14.012 -13.364 27.749 1.00 62.50 91 SER A CA 1
ATOM 692 C C . SER A 1 91 ? -14.061 -12.669 26.379 1.00 62.50 91 SER A C 1
ATOM 694 O O . SER A 1 91 ? -13.217 -11.813 26.104 1.00 62.50 91 SER A O 1
ATOM 696 N N . THR A 1 92 ? -15.010 -13.051 25.518 1.00 51.81 92 THR A N 1
ATOM 697 C CA . THR A 1 92 ? -15.369 -12.267 24.317 1.00 51.81 92 THR A CA 1
ATOM 698 C C . THR A 1 92 ? 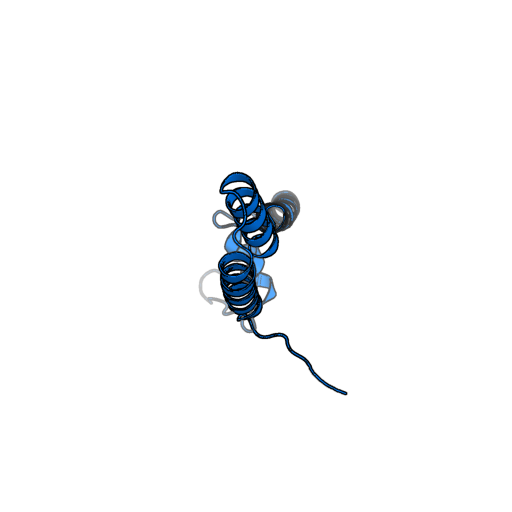-16.798 -11.767 24.422 1.00 51.81 92 THR A C 1
ATOM 700 O O . THR A 1 92 ? -17.631 -12.509 24.991 1.00 51.81 92 THR A O 1
#